Protein AF-A0A2G9UIL9-F1 (afdb_monomer_lite)

Sequence (104 aa):
MCALYWQLNDVWAAPTWSTIDFDLNWKMAHYEVRRFMAPVIVVIYATGLNDMGVTVVSDLSTNVGVATLQIDMFAWTNGFDPIYSEGKAINIAPLSATEVSLSE

Foldseek 3Di:
DDDDDPDDEDPDDDDDPHQAYPVRDGHPVVVVVCQVPPQWHWDWDDPDPPDIKIKIFHQAPDWPAKDKDWDFDDDPVRPPDGPDIDIDIDTGGHRDMDIDDDDD

Secondary structure (DSSP, 8-state):
-----S-S--SSSS--S-SB-TT-PBPHHHHHHHHHTSSEEEEEEESSSS-EEEEEEE--SS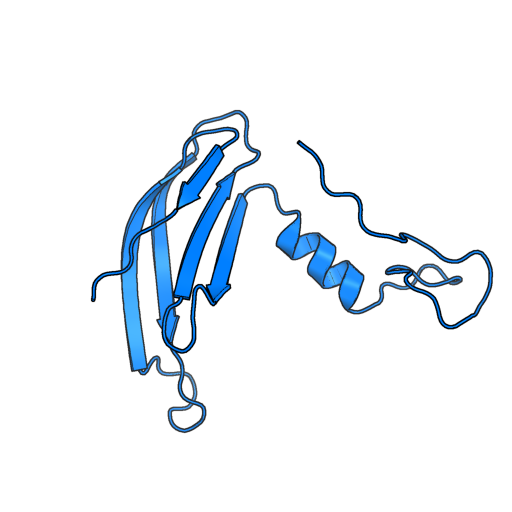--EEEEEEEEEE-GGGTTSEEEEEEEEEEE-TTEEEEEPPP-

InterPro domains:
  IPR017853 Glycoside hydrolase superfamily [SSF51445] (1-39)
  IPR050887 Beta-mannosidase glycosyl hydrolases [PTHR43730] (1-95)

Structure (mmCIF, N/CA/C/O backbone):
data_AF-A0A2G9UIL9-F1
#
_entry.id   AF-A0A2G9UIL9-F1
#
loop_
_atom_site.group_PDB
_atom_site.id
_atom_site.type_symbol
_atom_site.label_atom_id
_atom_site.label_alt_id
_atom_site.label_comp_id
_atom_site.label_asym_id
_atom_site.label_entity_id
_atom_site.label_seq_id
_atom_site.p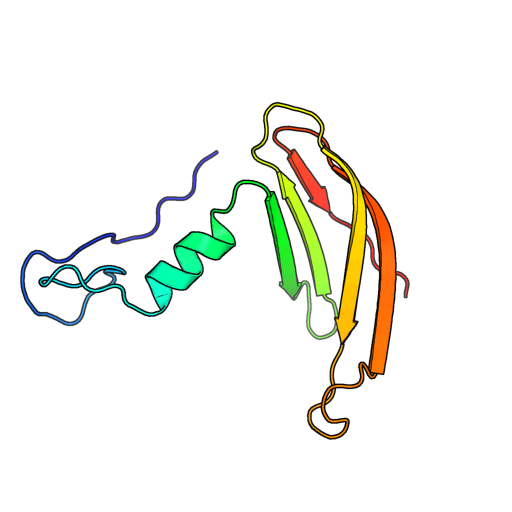dbx_PDB_ins_code
_atom_site.Cartn_x
_atom_site.Cartn_y
_atom_site.Cartn_z
_atom_site.occupancy
_atom_site.B_iso_or_equiv
_atom_site.auth_seq_id
_atom_site.auth_comp_id
_atom_site.auth_asym_id
_atom_site.auth_atom_id
_atom_site.pdbx_PDB_model_num
ATOM 1 N N . MET A 1 1 ? 3.884 15.670 -1.397 1.00 73.50 1 MET A N 1
ATOM 2 C CA . MET A 1 1 ? 5.120 14.865 -1.220 1.00 73.50 1 MET A CA 1
ATOM 3 C C . MET A 1 1 ? 4.955 13.560 -1.994 1.00 73.50 1 MET A C 1
ATOM 5 O O . MET A 1 1 ? 3.829 13.258 -2.359 1.00 73.50 1 MET A O 1
ATOM 9 N N . CYS A 1 2 ? 6.036 12.848 -2.323 1.00 90.06 2 CYS A N 1
ATOM 10 C CA . CYS A 1 2 ? 6.022 11.692 -3.231 1.00 90.06 2 CYS A CA 1
ATOM 11 C C . CYS A 1 2 ? 6.950 10.588 -2.703 1.00 90.06 2 CYS A C 1
ATOM 13 O O . CYS A 1 2 ? 7.990 10.902 -2.122 1.00 90.06 2 CYS A O 1
ATOM 15 N N . ALA A 1 3 ? 6.586 9.324 -2.929 1.00 94.12 3 ALA A N 1
ATOM 16 C CA . ALA A 1 3 ? 7.425 8.162 -2.667 1.00 94.12 3 ALA A CA 1
ATOM 17 C C . ALA A 1 3 ? 7.695 7.418 -3.983 1.00 94.12 3 ALA A C 1
ATOM 19 O O . ALA A 1 3 ? 6.771 6.942 -4.639 1.00 94.12 3 ALA A O 1
ATOM 20 N N . LEU A 1 4 ? 8.970 7.316 -4.362 1.00 97.00 4 LEU A N 1
ATOM 21 C CA . LEU A 1 4 ? 9.434 6.550 -5.518 1.00 97.00 4 LEU A CA 1
ATOM 22 C C . LEU A 1 4 ? 10.331 5.431 -5.002 1.00 97.00 4 LEU A C 1
ATOM 24 O O . LEU A 1 4 ? 11.394 5.703 -4.444 1.00 97.00 4 LEU A O 1
ATOM 28 N N . TYR A 1 5 ? 9.900 4.182 -5.158 1.00 97.00 5 TYR A N 1
ATOM 29 C CA . TYR A 1 5 ? 10.734 3.044 -4.788 1.00 97.00 5 TYR A CA 1
ATOM 30 C C . TYR A 1 5 ? 11.739 2.736 -5.901 1.00 97.00 5 TYR A C 1
ATOM 32 O O . TYR A 1 5 ? 11.468 2.921 -7.089 1.00 97.00 5 TYR A O 1
ATOM 40 N N . TRP A 1 6 ? 12.908 2.242 -5.505 1.00 97.56 6 TRP A N 1
ATOM 41 C CA . TRP A 1 6 ? 13.926 1.754 -6.425 1.00 97.56 6 TRP A CA 1
ATOM 42 C C . TRP A 1 6 ? 13.843 0.222 -6.472 1.00 97.56 6 TRP A C 1
ATOM 44 O O . TRP A 1 6 ? 13.978 -0.398 -5.423 1.00 97.56 6 TRP A O 1
ATOM 54 N N . GLN A 1 7 ? 13.588 -0.442 -7.602 1.00 97.69 7 GLN A N 1
ATOM 55 C CA . GLN A 1 7 ? 13.360 0.055 -8.971 1.00 97.69 7 GLN A CA 1
ATOM 56 C C . GLN A 1 7 ? 12.120 -0.608 -9.591 1.00 97.69 7 GLN A C 1
ATOM 58 O O . GLN A 1 7 ? 11.611 -1.595 -9.068 1.00 97.69 7 GLN A O 1
ATOM 63 N N . LEU A 1 8 ? 11.622 -0.086 -10.715 1.00 98.31 8 LEU A N 1
ATOM 64 C CA . LEU A 1 8 ? 10.436 -0.645 -11.371 1.00 98.31 8 LEU A CA 1
ATOM 65 C C . LEU A 1 8 ? 10.740 -1.974 -12.083 1.00 98.31 8 LEU A C 1
ATOM 67 O O . LEU A 1 8 ? 10.158 -2.995 -11.727 1.00 98.31 8 LEU A O 1
ATOM 71 N N . ASN A 1 9 ? 11.648 -1.962 -13.062 1.00 98.25 9 ASN A N 1
ATOM 72 C CA . ASN A 1 9 ? 11.887 -3.075 -13.984 1.00 98.25 9 ASN A CA 1
ATOM 73 C C . ASN A 1 9 ? 13.371 -3.466 -14.101 1.00 98.25 9 ASN A C 1
ATOM 75 O O . ASN A 1 9 ? 14.247 -2.792 -13.553 1.00 98.25 9 ASN A O 1
ATOM 79 N N . ASP A 1 10 ? 13.642 -4.542 -14.841 1.00 98.31 10 ASP A N 1
ATOM 80 C CA . ASP A 1 10 ? 14.990 -4.996 -15.192 1.00 98.31 10 ASP A CA 1
ATOM 81 C C . ASP A 1 10 ? 15.329 -4.802 -16.671 1.00 98.31 10 ASP A C 1
ATOM 83 O O . ASP A 1 10 ? 14.457 -4.809 -17.537 1.00 98.31 10 ASP A O 1
ATOM 87 N N . VAL A 1 11 ? 16.628 -4.662 -16.956 1.00 98.06 11 VAL A N 1
ATOM 88 C CA . VAL A 1 11 ? 17.185 -4.613 -18.324 1.00 98.06 11 VAL A CA 1
ATOM 89 C C . VAL A 1 11 ? 17.748 -5.960 -18.797 1.00 98.06 11 VAL A C 1
ATOM 91 O O . VAL A 1 11 ? 18.091 -6.099 -19.966 1.00 98.06 11 VAL A O 1
ATOM 94 N N . TRP A 1 12 ? 17.872 -6.933 -17.890 1.00 97.38 12 TRP A N 1
ATOM 95 C CA . TRP A 1 12 ? 18.370 -8.296 -18.111 1.00 97.38 12 TRP A CA 1
ATOM 96 C C . TRP A 1 12 ? 18.028 -9.178 -16.899 1.00 97.38 12 TRP A C 1
ATOM 98 O O . TRP A 1 12 ? 17.749 -8.658 -15.818 1.00 97.38 12 TRP A O 1
ATOM 108 N N . ALA A 1 13 ? 18.058 -10.502 -17.055 1.00 97.19 13 ALA A N 1
ATOM 109 C CA . ALA A 1 13 ? 17.763 -11.436 -15.969 1.00 97.19 13 ALA A CA 1
ATOM 110 C C . ALA A 1 13 ? 18.873 -11.434 -14.898 1.00 97.19 13 ALA A C 1
ATOM 112 O O . ALA A 1 13 ? 19.943 -12.012 -15.093 1.00 97.19 13 ALA A O 1
ATOM 113 N N . ALA A 1 14 ? 18.610 -10.791 -13.759 1.00 96.88 14 ALA A N 1
ATOM 114 C CA . ALA A 1 14 ? 19.522 -10.725 -12.621 1.00 96.88 14 ALA A CA 1
ATOM 115 C C . ALA A 1 14 ? 18.755 -10.530 -11.296 1.00 96.88 14 ALA A C 1
ATOM 117 O O . ALA A 1 14 ? 17.617 -10.058 -11.301 1.00 96.88 14 ALA A O 1
ATOM 118 N N . PRO A 1 15 ? 19.360 -10.847 -10.137 1.00 97.44 15 PRO A N 1
ATOM 119 C CA . PRO A 1 15 ? 18.836 -10.421 -8.844 1.00 97.44 15 PRO A CA 1
ATOM 120 C C . PRO A 1 15 ? 18.973 -8.900 -8.694 1.00 97.44 15 PRO A C 1
ATOM 122 O O . PRO A 1 15 ? 20.080 -8.368 -8.644 1.00 97.44 15 PRO A O 1
ATOM 125 N N . THR A 1 16 ? 17.847 -8.200 -8.618 1.00 97.88 16 THR A N 1
ATOM 126 C CA . THR A 1 16 ? 17.775 -6.735 -8.515 1.00 97.88 16 THR A CA 1
ATOM 127 C C . THR A 1 16 ? 16.631 -6.313 -7.588 1.00 97.88 16 THR A C 1
ATOM 129 O O . THR A 1 16 ? 15.830 -7.140 -7.144 1.00 97.88 16 THR A O 1
ATOM 132 N N . TRP A 1 17 ? 16.509 -5.005 -7.347 1.00 97.94 17 TRP A N 1
ATOM 133 C CA . TRP A 1 17 ? 15.389 -4.392 -6.623 1.00 97.94 17 TRP A CA 1
ATOM 134 C C . TRP A 1 17 ? 14.128 -4.188 -7.477 1.00 97.94 17 TRP A C 1
ATOM 136 O O . TRP A 1 17 ? 13.229 -3.456 -7.065 1.00 97.94 17 TRP A O 1
ATOM 146 N N . SER A 1 18 ? 14.063 -4.757 -8.685 1.00 98.06 18 SER A N 1
ATOM 147 C CA . SER A 1 18 ? 12.892 -4.590 -9.545 1.00 98.06 18 SER A CA 1
ATOM 148 C C . SER A 1 18 ? 11.673 -5.273 -8.937 1.00 98.06 18 SER A C 1
ATOM 150 O O . SER A 1 18 ? 11.787 -6.343 -8.329 1.00 98.06 18 SER A O 1
ATOM 152 N N . THR A 1 19 ? 10.498 -4.681 -9.124 1.00 98.50 19 THR A N 1
ATOM 153 C CA . THR A 1 19 ? 9.223 -5.336 -8.805 1.00 98.50 19 THR A CA 1
ATOM 154 C C . THR A 1 19 ? 8.614 -6.020 -10.032 1.00 98.50 19 THR A C 1
ATOM 156 O O . THR A 1 19 ? 7.809 -6.934 -9.872 1.00 98.50 19 THR A O 1
ATOM 159 N N . ILE A 1 20 ? 9.052 -5.648 -11.238 1.00 98.56 20 ILE A N 1
ATOM 160 C CA . ILE A 1 20 ? 8.749 -6.299 -12.516 1.00 98.56 20 ILE A CA 1
ATOM 161 C C . ILE A 1 20 ? 10.052 -6.881 -13.080 1.00 98.56 20 ILE A C 1
ATOM 163 O O . ILE A 1 20 ? 11.045 -6.166 -13.185 1.00 98.56 20 ILE A O 1
ATOM 167 N N . ASP A 1 21 ? 10.075 -8.169 -13.418 1.00 98.06 21 ASP A N 1
ATOM 168 C CA . ASP A 1 21 ? 11.282 -8.803 -13.964 1.00 98.06 21 ASP A CA 1
ATOM 169 C C . ASP A 1 21 ? 11.531 -8.459 -15.450 1.00 98.06 21 ASP A C 1
ATOM 171 O O . ASP A 1 21 ? 10.791 -7.693 -16.073 1.00 98.06 21 ASP A O 1
ATOM 175 N N . PHE A 1 22 ? 12.614 -9.001 -16.016 1.00 98.00 22 PHE A N 1
ATOM 176 C CA . PHE A 1 22 ? 13.009 -8.765 -17.410 1.00 98.00 22 PHE A CA 1
ATOM 177 C C . PHE A 1 22 ? 11.967 -9.251 -18.431 1.00 98.00 22 PHE A C 1
ATOM 179 O O . PHE A 1 22 ? 11.789 -8.614 -19.467 1.00 98.00 22 PHE A O 1
ATOM 186 N N . ASP A 1 23 ? 11.243 -10.327 -18.115 1.00 98.00 23 ASP A N 1
ATOM 187 C CA . ASP A 1 23 ? 10.188 -10.903 -18.957 1.00 98.00 23 ASP A CA 1
ATOM 188 C C . ASP A 1 23 ? 8.816 -10.240 -18.709 1.00 98.00 23 ASP A C 1
ATOM 190 O O . ASP A 1 23 ? 7.794 -10.693 -19.224 1.00 98.00 23 ASP A O 1
ATOM 194 N N . LEU A 1 24 ? 8.793 -9.135 -17.951 1.00 97.31 24 LEU A N 1
ATOM 195 C CA . LEU A 1 24 ? 7.616 -8.352 -17.568 1.00 97.31 24 LEU A CA 1
ATOM 196 C C . LEU A 1 24 ? 6.658 -9.053 -16.590 1.00 97.31 24 LEU A C 1
ATOM 198 O O . LEU A 1 24 ? 5.512 -8.617 -16.428 1.00 97.31 24 LEU A O 1
ATOM 202 N N . ASN A 1 25 ? 7.110 -10.086 -15.876 1.00 97.94 25 ASN A N 1
ATOM 203 C CA . ASN A 1 25 ? 6.312 -10.709 -14.826 1.00 97.94 25 ASN A CA 1
ATOM 204 C C . ASN A 1 25 ? 6.337 -9.876 -13.545 1.00 97.94 25 ASN A C 1
ATOM 206 O O . ASN A 1 25 ? 7.348 -9.284 -13.157 1.00 97.94 25 ASN A O 1
ATOM 210 N N . TRP A 1 26 ? 5.213 -9.876 -12.836 1.00 98.44 26 TRP A N 1
ATOM 211 C CA . TRP A 1 26 ? 5.104 -9.223 -11.538 1.00 98.44 26 TRP A CA 1
ATOM 212 C C . TRP A 1 26 ? 5.718 -10.097 -10.449 1.00 98.44 26 TRP A C 1
ATOM 214 O O . TRP 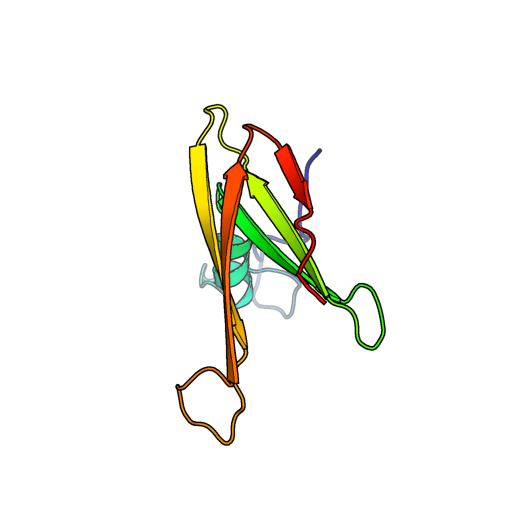A 1 26 ? 5.283 -11.226 -10.218 1.00 98.44 26 TRP A O 1
ATOM 224 N N . LYS A 1 27 ? 6.676 -9.543 -9.706 1.00 98.25 27 LYS A N 1
ATOM 225 C CA . LYS A 1 27 ? 7.113 -10.124 -8.434 1.00 98.25 27 LYS A CA 1
ATOM 226 C C . LYS A 1 27 ? 6.072 -9.830 -7.357 1.00 98.25 27 LYS A C 1
ATOM 228 O O . LYS A 1 27 ? 5.289 -8.887 -7.479 1.00 98.25 27 LYS A O 1
ATOM 233 N N . MET A 1 28 ? 6.116 -10.576 -6.249 1.00 98.06 28 MET A N 1
ATOM 234 C CA . MET A 1 28 ? 5.226 -10.359 -5.091 1.00 98.06 28 MET A CA 1
ATOM 235 C C . MET A 1 28 ? 5.177 -8.886 -4.658 1.00 98.06 28 MET A C 1
ATOM 237 O O . MET A 1 28 ? 4.108 -8.352 -4.383 1.00 98.06 28 MET A O 1
ATOM 241 N N . ALA A 1 29 ? 6.323 -8.203 -4.699 1.00 98.00 29 ALA A N 1
ATOM 242 C CA . ALA A 1 29 ? 6.421 -6.789 -4.368 1.00 98.00 29 ALA A CA 1
ATOM 243 C C . ALA A 1 29 ? 5.534 -5.883 -5.245 1.00 98.00 29 ALA A C 1
ATOM 245 O O . ALA A 1 29 ? 4.995 -4.912 -4.731 1.00 98.00 29 ALA A O 1
ATOM 246 N N . HIS A 1 30 ? 5.322 -6.182 -6.534 1.00 98.38 30 HIS A N 1
ATOM 247 C CA . HIS A 1 30 ? 4.473 -5.344 -7.393 1.00 98.38 30 HIS A CA 1
ATOM 248 C C . HIS A 1 30 ? 2.983 -5.467 -7.041 1.00 98.38 30 HIS A C 1
ATOM 250 O O . HIS A 1 30 ? 2.232 -4.494 -7.130 1.00 98.38 30 HIS A O 1
ATOM 256 N N . TYR A 1 31 ? 2.554 -6.643 -6.573 1.00 98.25 31 TYR A N 1
ATOM 257 C CA . TYR A 1 31 ? 1.206 -6.818 -6.031 1.00 98.25 31 TYR A CA 1
ATOM 258 C C . TYR A 1 31 ? 1.004 -5.986 -4.759 1.00 98.25 31 TYR A C 1
ATOM 260 O O . TYR A 1 31 ? -0.063 -5.399 -4.587 1.00 98.25 31 TYR A O 1
ATOM 2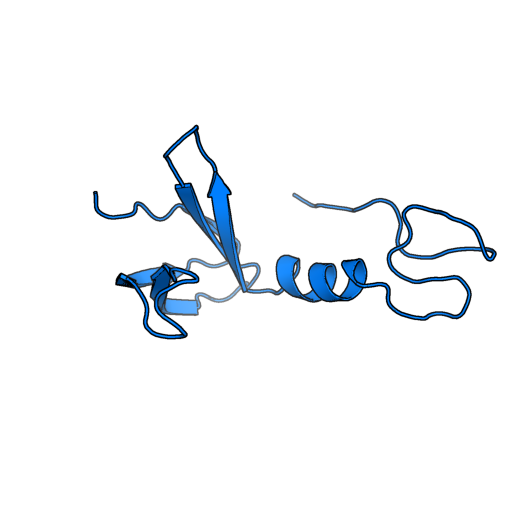68 N N . GLU A 1 32 ? 2.031 -5.879 -3.912 1.00 97.75 32 GLU A N 1
ATOM 269 C CA . GLU A 1 32 ? 2.000 -4.998 -2.741 1.00 97.75 32 GLU A CA 1
ATOM 270 C C . GLU A 1 32 ? 2.043 -3.518 -3.128 1.00 97.75 32 GLU A C 1
ATOM 272 O O . GLU A 1 32 ? 1.268 -2.742 -2.579 1.00 97.75 32 GLU A O 1
ATOM 277 N N . VAL A 1 33 ? 2.831 -3.125 -4.138 1.00 97.75 33 VAL A N 1
ATOM 278 C CA . VAL A 1 33 ? 2.823 -1.750 -4.681 1.00 97.75 33 VAL A CA 1
ATOM 279 C C . VAL A 1 33 ? 1.412 -1.319 -5.047 1.00 97.75 33 VAL A C 1
ATOM 281 O O . VAL A 1 33 ? 0.984 -0.234 -4.667 1.00 97.75 33 VAL A O 1
ATOM 284 N N . ARG A 1 34 ? 0.649 -2.186 -5.721 1.00 97.69 34 ARG A N 1
ATOM 285 C CA . ARG A 1 34 ? -0.754 -1.905 -6.042 1.00 97.69 34 ARG A CA 1
ATOM 286 C C . ARG A 1 34 ? -1.616 -1.671 -4.792 1.00 97.69 34 ARG A C 1
ATOM 288 O O . ARG A 1 34 ? -2.563 -0.895 -4.866 1.00 97.69 34 ARG A O 1
ATOM 295 N N . ARG A 1 35 ? -1.331 -2.353 -3.678 1.00 97.12 35 ARG A N 1
ATOM 296 C CA . ARG A 1 35 ? -2.081 -2.232 -2.418 1.00 97.12 35 ARG A CA 1
ATOM 297 C C . ARG A 1 35 ? -1.707 -0.960 -1.663 1.00 97.12 35 ARG A C 1
ATOM 299 O O . ARG A 1 35 ? -2.597 -0.185 -1.337 1.00 97.12 35 ARG A O 1
ATOM 306 N N . PHE A 1 36 ? -0.417 -0.718 -1.426 1.00 95.81 36 PHE A N 1
ATOM 307 C CA . PHE A 1 36 ? 0.032 0.436 -0.641 1.00 95.81 36 PHE A CA 1
ATOM 308 C C . PHE A 1 36 ? 0.042 1.761 -1.420 1.00 95.81 36 PHE A C 1
ATOM 310 O O . PHE A 1 36 ? 0.205 2.807 -0.806 1.00 95.81 36 PHE A O 1
ATOM 317 N N . MET A 1 37 ? -0.141 1.737 -2.747 1.00 96.75 37 MET A N 1
ATOM 318 C CA . MET A 1 37 ? -0.362 2.930 -3.585 1.00 96.75 37 MET A CA 1
ATOM 319 C C . MET A 1 37 ? -1.828 3.080 -4.029 1.00 96.75 37 MET A C 1
ATOM 321 O O . MET A 1 37 ? -2.115 3.792 -4.993 1.00 96.75 37 MET A O 1
ATOM 325 N N . ALA A 1 38 ? -2.772 2.373 -3.396 1.00 97.56 38 ALA A N 1
ATOM 326 C CA . ALA A 1 38 ? -4.185 2.569 -3.701 1.00 97.56 38 ALA A CA 1
ATOM 327 C C . ALA A 1 38 ? -4.637 3.992 -3.292 1.00 97.56 38 ALA A C 1
ATOM 329 O O . ALA A 1 38 ? -4.105 4.540 -2.330 1.00 97.56 38 ALA A O 1
ATOM 330 N N . PRO A 1 39 ? -5.644 4.592 -3.960 1.00 96.25 39 PRO A N 1
ATOM 331 C CA . PRO A 1 39 ? -6.066 5.971 -3.678 1.00 96.25 39 PRO A CA 1
ATOM 332 C C . PRO A 1 39 ? -6.547 6.214 -2.243 1.00 96.25 39 PRO A C 1
ATOM 334 O O . PRO A 1 39 ? -6.561 7.350 -1.782 1.00 96.25 39 PRO A O 1
ATOM 337 N N . VAL A 1 40 ? -6.996 5.159 -1.562 1.00 95.75 40 VAL A N 1
ATOM 338 C CA . VAL A 1 40 ? -7.349 5.178 -0.144 1.00 95.75 40 VAL A CA 1
ATOM 339 C C . VAL A 1 40 ? -6.755 3.928 0.487 1.00 95.75 40 VAL A C 1
ATOM 341 O O . VAL A 1 40 ? -7.018 2.820 0.014 1.00 95.75 40 VAL A O 1
ATOM 344 N N . ILE A 1 41 ? -5.966 4.103 1.544 1.00 96.69 41 ILE A N 1
ATOM 345 C CA . ILE A 1 41 ? -5.309 3.009 2.264 1.00 96.69 41 ILE A CA 1
ATOM 346 C C . ILE A 1 41 ? -5.462 3.176 3.772 1.00 96.69 41 ILE A C 1
ATOM 348 O O . ILE A 1 41 ? -5.538 4.288 4.295 1.00 96.69 41 ILE A O 1
ATOM 352 N N . VAL A 1 42 ? -5.456 2.042 4.468 1.00 96.00 42 VAL A N 1
ATOM 353 C CA . VAL A 1 42 ? -5.279 1.967 5.918 1.00 96.00 42 VAL A CA 1
ATOM 354 C C . VAL A 1 42 ? -3.893 1.392 6.165 1.00 96.00 42 VAL A C 1
ATOM 356 O O . VAL A 1 42 ? -3.568 0.314 5.671 1.00 96.00 42 VAL A O 1
ATOM 359 N N . VAL A 1 43 ? -3.072 2.125 6.905 1.00 95.50 43 VAL A N 1
ATOM 360 C CA . VAL A 1 43 ? -1.703 1.743 7.243 1.00 95.50 43 VAL A CA 1
ATOM 361 C C . VAL A 1 43 ? -1.650 1.450 8.731 1.00 95.50 43 VAL A C 1
ATOM 363 O O . VAL A 1 43 ? -1.989 2.307 9.544 1.00 95.50 43 VAL A O 1
ATOM 366 N N . ILE A 1 44 ? -1.209 0.244 9.074 1.00 93.69 44 ILE A N 1
ATOM 367 C CA . ILE A 1 44 ? -0.964 -0.185 10.450 1.00 93.69 44 ILE A CA 1
ATOM 368 C C . ILE A 1 44 ? 0.546 -0.333 10.613 1.00 93.69 44 ILE A C 1
ATOM 370 O O . ILE A 1 44 ? 1.200 -0.960 9.778 1.00 93.69 44 ILE A O 1
ATOM 374 N N . TYR A 1 45 ? 1.110 0.261 11.658 1.00 92.94 45 TYR A N 1
ATOM 375 C CA . TYR A 1 45 ? 2.547 0.236 11.924 1.00 92.94 45 TYR A CA 1
ATOM 376 C C . TYR A 1 45 ? 2.824 0.137 13.421 1.00 92.94 45 TYR A C 1
ATOM 378 O O . TYR A 1 45 ? 2.026 0.573 14.242 1.00 92.94 45 TYR A O 1
ATOM 386 N N . ALA A 1 46 ? 3.974 -0.425 13.786 1.00 91.31 46 ALA A N 1
ATOM 387 C CA . ALA A 1 46 ? 4.423 -0.420 15.172 1.00 91.31 46 ALA A CA 1
ATOM 388 C C . ALA A 1 46 ? 4.940 0.978 15.544 1.00 91.31 46 ALA A C 1
ATOM 390 O O . ALA A 1 46 ? 5.807 1.523 14.858 1.00 91.31 46 ALA A O 1
ATOM 391 N N . THR A 1 47 ? 4.421 1.551 16.627 1.00 87.06 47 THR A N 1
ATOM 392 C CA . THR A 1 47 ? 4.925 2.800 17.230 1.00 87.06 47 THR A CA 1
ATOM 393 C C . THR A 1 47 ? 5.906 2.525 18.372 1.00 87.06 47 THR A C 1
ATOM 395 O O . THR A 1 47 ? 6.708 3.392 18.717 1.00 87.06 47 THR A O 1
ATOM 398 N N . GLY A 1 48 ? 5.901 1.304 18.914 1.00 85.12 48 GLY A N 1
ATOM 399 C CA . GLY A 1 48 ? 6.778 0.852 19.990 1.00 85.12 48 GLY A CA 1
ATOM 400 C C . GLY A 1 48 ? 6.807 -0.674 20.111 1.00 85.12 48 GLY A C 1
ATOM 401 O O . GLY A 1 48 ? 6.447 -1.386 19.178 1.00 85.12 48 GLY A O 1
ATOM 402 N N . LEU A 1 49 ? 7.244 -1.185 21.267 1.00 79.88 49 LEU A N 1
ATOM 403 C CA . LEU A 1 49 ? 7.321 -2.633 21.526 1.00 79.88 49 LEU A CA 1
ATOM 404 C C . LEU A 1 49 ? 5.940 -3.302 21.604 1.00 79.88 49 LEU A C 1
ATOM 406 O O . LEU A 1 49 ? 5.805 -4.428 21.142 1.00 79.88 49 LEU A O 1
ATOM 410 N N . ASN A 1 50 ? 4.943 -2.609 22.163 1.00 83.25 50 ASN A N 1
ATOM 411 C CA . ASN A 1 50 ? 3.583 -3.124 22.364 1.00 83.25 50 ASN A CA 1
ATOM 412 C C . ASN A 1 50 ? 2.496 -2.169 21.843 1.00 83.25 50 ASN A C 1
ATOM 414 O O . ASN A 1 50 ? 1.321 -2.391 22.114 1.00 83.25 50 ASN A O 1
ATOM 418 N N . ASP A 1 51 ? 2.884 -1.137 21.089 1.00 86.06 51 ASP A N 1
ATOM 419 C CA . ASP A 1 51 ? 1.968 -0.109 20.599 1.00 86.06 51 ASP A CA 1
ATOM 420 C C . ASP A 1 51 ? 1.882 -0.154 19.072 1.00 86.06 51 ASP A C 1
ATOM 422 O O . ASP A 1 51 ? 2.891 -0.311 18.370 1.00 86.06 51 ASP A O 1
ATOM 426 N N . MET A 1 52 ? 0.662 0.003 18.562 1.00 88.81 52 MET A N 1
ATOM 427 C CA . MET A 1 52 ? 0.368 0.067 17.135 1.00 88.81 52 MET A CA 1
ATOM 428 C C . MET A 1 52 ? -0.297 1.399 16.798 1.00 88.81 52 MET A C 1
ATOM 430 O O . MET A 1 52 ? -1.247 1.818 17.456 1.00 88.81 52 MET A O 1
ATOM 434 N N . GLY A 1 53 ? 0.192 2.044 15.745 1.00 92.25 53 GLY A N 1
ATOM 435 C CA . GLY A 1 53 ? -0.441 3.192 15.115 1.00 92.25 53 GLY A CA 1
ATOM 436 C C . GLY A 1 53 ? -1.279 2.754 13.921 1.00 92.25 53 GLY A C 1
ATOM 437 O O . GLY A 1 53 ? -0.899 1.846 13.175 1.00 92.25 53 GLY A O 1
ATOM 438 N N . VAL A 1 54 ? -2.412 3.425 13.725 1.00 94.69 54 VAL A N 1
ATOM 439 C CA . VAL A 1 54 ? -3.263 3.255 12.546 1.00 94.69 54 VAL A CA 1
ATOM 440 C C . VAL A 1 54 ? -3.454 4.612 11.894 1.00 94.69 54 VAL A C 1
ATOM 442 O O . VAL A 1 54 ? -3.872 5.572 12.534 1.00 94.69 54 VAL A O 1
ATOM 445 N N . THR A 1 55 ? -3.151 4.702 10.606 1.00 95.81 55 THR A N 1
ATOM 446 C CA . THR A 1 55 ? -3.340 5.919 9.815 1.00 95.81 55 THR A CA 1
ATOM 447 C C . THR A 1 55 ? -4.146 5.600 8.571 1.00 95.81 55 THR A C 1
ATOM 449 O O . THR A 1 55 ? -3.874 4.627 7.871 1.00 95.81 55 THR A O 1
ATOM 452 N N . VAL A 1 56 ? -5.126 6.446 8.272 1.00 96.31 56 VAL A N 1
ATOM 453 C CA . VAL A 1 56 ? -5.904 6.376 7.034 1.00 96.31 56 VAL A CA 1
ATOM 454 C C . VAL A 1 56 ? -5.429 7.475 6.099 1.00 96.31 56 VAL A C 1
ATOM 456 O O . VAL A 1 56 ? -5.407 8.647 6.474 1.00 96.31 56 VAL A O 1
ATOM 459 N N . VAL A 1 57 ? -5.034 7.092 4.888 1.00 96.06 57 VAL A N 1
ATOM 460 C CA . VAL A 1 57 ? -4.527 8.006 3.859 1.00 96.06 57 VAL A CA 1
ATOM 461 C C . VAL A 1 57 ? -5.506 8.033 2.696 1.00 96.06 57 VAL A C 1
ATOM 463 O O . VAL A 1 57 ? -5.994 6.986 2.273 1.00 96.06 57 VAL A O 1
ATOM 466 N N . SER A 1 58 ? -5.793 9.229 2.186 1.00 96.31 58 SER A N 1
ATOM 467 C CA . SER A 1 58 ? -6.656 9.451 1.029 1.00 96.31 58 SER A CA 1
ATOM 468 C C . SER A 1 58 ? -6.014 10.436 0.061 1.00 96.31 58 SER A C 1
ATOM 470 O O . SER A 1 58 ? -5.822 11.604 0.393 1.00 96.31 58 SER A O 1
ATOM 472 N N . ASP A 1 59 ? -5.763 9.970 -1.159 1.00 96.69 59 ASP A N 1
ATOM 473 C CA . ASP A 1 59 ? -5.306 10.768 -2.301 1.00 96.69 59 ASP A CA 1
ATOM 474 C C . ASP A 1 59 ? -6.476 11.276 -3.161 1.00 96.69 59 ASP A C 1
ATOM 476 O O . ASP A 1 59 ? -6.283 11.930 -4.189 1.00 96.69 59 ASP A O 1
ATOM 480 N N . LEU A 1 60 ? -7.720 10.993 -2.762 1.00 96.38 60 LEU A N 1
ATOM 481 C CA . LEU A 1 60 ? -8.896 11.503 -3.457 1.00 96.38 60 LEU A CA 1
ATOM 482 C C . LEU A 1 60 ? -9.027 13.014 -3.226 1.00 96.38 60 LEU A C 1
ATOM 484 O O . LEU A 1 60 ? -8.908 13.507 -2.105 1.00 96.38 60 LEU A O 1
ATOM 488 N N . SER A 1 61 ? -9.317 13.756 -4.296 1.00 95.62 61 SER A N 1
ATOM 489 C CA . SER A 1 61 ? -9.585 15.201 -4.234 1.00 95.62 61 SER A CA 1
ATOM 490 C C . SER A 1 61 ? -10.973 15.527 -3.677 1.00 95.62 61 SER A C 1
ATOM 492 O O . SER A 1 61 ? -11.233 16.654 -3.257 1.00 95.62 61 SER A O 1
ATOM 494 N N . THR A 1 62 ? -11.867 14.540 -3.662 1.00 95.12 62 THR A N 1
ATOM 495 C CA . THR A 1 62 ? -13.207 14.627 -3.086 1.00 95.12 62 THR A CA 1
ATOM 496 C C . THR A 1 62 ? -13.223 14.068 -1.674 1.00 95.12 62 THR A C 1
ATOM 498 O O . THR A 1 62 ? -12.559 13.074 -1.384 1.00 95.12 62 THR A O 1
ATOM 501 N N . ASN A 1 63 ? -14.042 14.665 -0.812 1.00 90.25 63 ASN A N 1
ATOM 502 C CA . ASN A 1 63 ? -14.298 14.106 0.508 1.00 90.25 63 ASN A CA 1
ATOM 503 C C . ASN A 1 63 ? -15.010 12.748 0.371 1.00 90.25 63 ASN A C 1
ATOM 505 O O . ASN A 1 63 ? -16.035 12.660 -0.305 1.00 90.25 63 ASN A O 1
ATOM 509 N N . VAL A 1 64 ? -14.461 11.711 1.005 1.00 89.31 64 VAL A N 1
ATOM 510 C CA . VAL A 1 64 ? -15.062 10.367 1.040 1.00 89.31 64 VAL A CA 1
ATOM 511 C C . VAL A 1 64 ? -16.240 10.329 2.020 1.00 89.31 64 VAL A C 1
ATOM 513 O O . VAL A 1 64 ? -17.183 9.566 1.828 1.00 89.31 64 VAL A O 1
ATOM 516 N N . GLY A 1 65 ? -16.228 11.201 3.032 1.00 87.44 65 GLY A N 1
ATOM 517 C CA . GLY A 1 65 ? -17.246 11.285 4.072 1.00 87.44 65 GLY A CA 1
ATOM 518 C C . GLY A 1 65 ? -16.983 10.336 5.239 1.00 87.44 65 GLY A C 1
ATOM 519 O O . GLY A 1 65 ? -15.839 9.985 5.538 1.00 87.44 65 GLY A O 1
ATOM 520 N N . VAL A 1 66 ? -18.065 9.953 5.923 1.00 90.81 66 VAL A N 1
ATOM 521 C CA . VAL A 1 66 ? -18.013 9.048 7.077 1.00 90.81 66 VAL A CA 1
ATOM 522 C C . VAL A 1 66 ? -17.902 7.606 6.587 1.00 90.81 66 VAL A C 1
ATOM 524 O O . VAL A 1 66 ? -18.809 7.103 5.927 1.00 90.81 66 VAL A O 1
ATOM 527 N N . ALA A 1 67 ? -16.802 6.947 6.938 1.00 92.31 67 ALA A N 1
ATOM 528 C CA . ALA A 1 67 ? -16.547 5.535 6.682 1.00 92.31 67 ALA A CA 1
ATOM 529 C C . ALA A 1 67 ? -16.305 4.791 8.002 1.00 92.31 67 ALA A C 1
ATOM 531 O O . ALA A 1 67 ? -15.918 5.392 9.005 1.00 92.31 67 ALA A O 1
ATOM 532 N N . THR A 1 68 ? -16.514 3.476 8.003 1.00 94.62 68 THR A N 1
ATOM 533 C CA . THR A 1 68 ? -16.221 2.628 9.165 1.00 94.62 68 THR A CA 1
ATOM 534 C C . THR A 1 68 ? -14.858 1.975 8.987 1.00 94.62 68 THR A C 1
ATOM 536 O O . THR A 1 68 ? -14.655 1.203 8.052 1.00 94.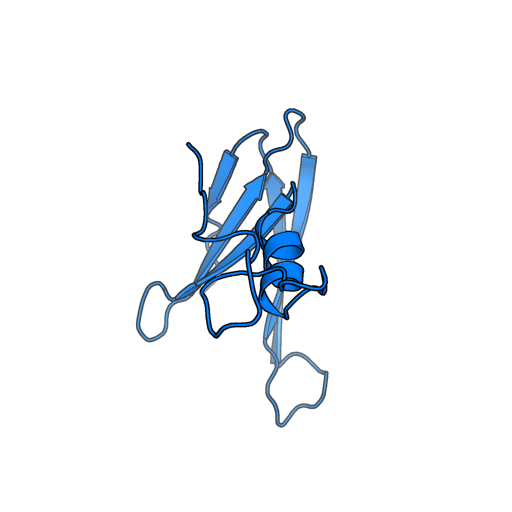62 68 THR A O 1
ATOM 539 N N . LEU A 1 69 ? -13.933 2.279 9.894 1.00 94.25 69 LEU A N 1
ATOM 540 C CA . LEU A 1 69 ? -12.684 1.551 10.062 1.00 94.25 69 LEU A CA 1
ATOM 541 C C . LEU A 1 69 ? -12.960 0.313 10.920 1.00 94.25 69 LEU A C 1
ATOM 543 O O . LEU A 1 69 ? -13.371 0.460 12.068 1.00 94.25 69 LEU A O 1
ATOM 547 N N . GLN A 1 70 ? -12.745 -0.875 10.360 1.00 94.69 70 GLN A N 1
ATOM 548 C CA . GLN A 1 70 ? -12.853 -2.149 11.071 1.00 94.69 70 GLN A CA 1
ATOM 549 C C . GLN A 1 70 ? -11.451 -2.683 11.369 1.00 94.69 70 GLN A C 1
ATOM 551 O O . GLN A 1 70 ? -10.616 -2.759 10.464 1.00 94.69 70 GLN A O 1
ATOM 556 N N . ILE A 1 71 ? -11.202 -3.049 12.623 1.00 92.75 71 ILE A N 1
ATOM 557 C CA . ILE A 1 71 ? -9.934 -3.608 13.088 1.00 92.75 71 ILE A CA 1
ATOM 558 C C . ILE A 1 71 ? -10.217 -4.945 13.745 1.00 92.75 71 ILE A C 1
ATOM 560 O O . ILE A 1 71 ? -10.852 -4.998 14.795 1.00 92.75 71 ILE A O 1
ATOM 564 N N . ASP A 1 72 ? -9.686 -6.001 13.140 1.00 93.62 72 ASP A N 1
ATOM 565 C CA . ASP A 1 72 ? -9.830 -7.366 13.619 1.00 93.62 72 ASP A CA 1
ATOM 566 C C . ASP A 1 72 ? -8.451 -7.944 13.955 1.00 93.62 72 ASP A C 1
ATOM 568 O O . ASP A 1 72 ? -7.531 -7.920 13.133 1.00 93.62 72 ASP A O 1
ATOM 572 N N . MET A 1 73 ? -8.302 -8.484 15.163 1.00 92.44 73 MET A N 1
ATOM 573 C CA . MET A 1 73 ? -7.115 -9.230 15.574 1.00 92.44 73 MET A CA 1
ATOM 574 C C . MET A 1 73 ? -7.438 -10.716 15.577 1.00 92.44 73 MET A C 1
ATOM 576 O O . MET A 1 73 ? -8.398 -11.149 16.211 1.00 92.44 73 MET A O 1
ATOM 580 N N . PHE A 1 74 ? -6.600 -11.509 14.919 1.00 94.62 74 PHE A N 1
ATOM 581 C CA . PHE A 1 74 ? -6.759 -12.957 14.840 1.00 94.62 74 PHE A CA 1
ATOM 582 C C . PHE A 1 74 ? -5.635 -13.658 15.597 1.00 94.62 74 PHE A C 1
ATOM 584 O O . PHE A 1 74 ? -4.472 -13.260 15.520 1.00 94.62 74 PHE A O 1
ATOM 591 N N . ALA A 1 75 ? -5.982 -14.736 16.296 1.00 95.88 75 ALA A N 1
ATOM 592 C CA . ALA A 1 75 ? -5.014 -15.664 16.862 1.00 95.88 75 ALA A CA 1
ATOM 593 C C . ALA A 1 75 ? -4.954 -16.923 15.997 1.00 95.88 75 ALA A C 1
ATOM 595 O O . ALA A 1 75 ? -5.990 -17.499 15.674 1.00 95.88 75 ALA A O 1
ATOM 596 N N . TRP A 1 76 ? -3.747 -17.412 15.698 1.00 95.12 76 TRP A N 1
ATOM 597 C CA . TRP A 1 76 ? -3.550 -18.636 14.906 1.00 95.12 76 TRP A CA 1
ATOM 598 C C . TRP A 1 76 ? -4.266 -19.865 15.485 1.00 95.12 76 TRP A C 1
ATOM 600 O O . TRP A 1 76 ? -4.621 -20.783 14.751 1.00 95.12 76 TRP A O 1
ATOM 610 N N . THR A 1 77 ? -4.487 -19.888 16.801 1.00 96.12 77 THR A N 1
ATOM 611 C CA . THR A 1 77 ? -5.185 -20.965 17.513 1.00 96.12 77 THR A CA 1
ATOM 612 C C . THR A 1 77 ? -6.707 -20.881 17.415 1.00 96.12 77 THR A C 1
ATOM 614 O O . THR A 1 77 ? -7.371 -21.865 17.721 1.00 96.12 77 THR A O 1
ATOM 617 N N . ASN A 1 78 ? -7.261 -19.733 17.015 1.00 93.31 78 ASN A N 1
ATOM 618 C CA . ASN A 1 78 ? -8.701 -19.462 17.012 1.00 93.31 78 ASN A CA 1
ATOM 619 C C . ASN A 1 78 ? -9.324 -19.531 15.606 1.00 93.31 78 ASN A C 1
ATOM 621 O O . ASN A 1 78 ? -10.381 -1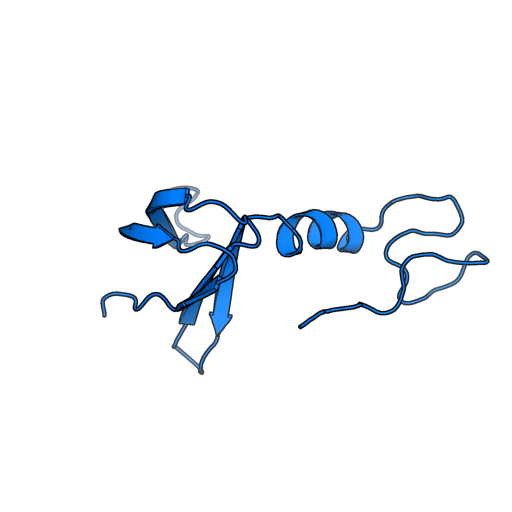8.959 15.352 1.00 93.31 78 ASN A O 1
ATOM 625 N N . GLY A 1 79 ? -8.656 -20.208 14.666 1.00 91.81 79 GLY A N 1
ATOM 626 C CA . GLY A 1 79 ? -9.132 -20.324 13.289 1.00 91.81 79 GLY A CA 1
ATOM 627 C C . GLY A 1 79 ? -9.309 -18.955 12.623 1.00 91.81 79 GLY A C 1
ATOM 628 O O . GLY A 1 79 ? -8.361 -18.176 12.553 1.00 91.81 79 GLY A O 1
ATOM 629 N N . PHE A 1 80 ? -10.519 -18.684 12.124 1.00 92.38 80 PHE A N 1
ATOM 630 C CA . PHE A 1 80 ? -10.891 -17.421 11.471 1.00 92.38 80 PHE A CA 1
ATOM 631 C C . PHE A 1 80 ? -11.805 -16.538 12.331 1.00 92.38 80 PHE A C 1
ATOM 633 O O . PHE A 1 80 ? -12.366 -15.576 11.815 1.00 92.38 80 PHE A O 1
ATOM 640 N N . ASP A 1 81 ? -11.951 -16.840 13.622 1.00 94.56 81 ASP A N 1
ATOM 641 C CA . ASP A 1 81 ? -12.721 -16.002 14.537 1.00 94.56 81 ASP A CA 1
ATOM 642 C C . ASP A 1 81 ? -11.793 -14.960 15.189 1.00 94.56 81 ASP A C 1
ATOM 644 O O . ASP A 1 81 ? -10.764 -15.329 15.780 1.00 94.56 81 ASP A O 1
ATOM 648 N N . PRO A 1 82 ? -12.108 -13.655 15.097 1.00 95.50 82 PRO A N 1
ATOM 649 C CA . PRO A 1 82 ? -11.273 -12.618 15.682 1.00 95.50 82 PRO A CA 1
ATOM 650 C C . PRO A 1 82 ? -11.330 -12.672 17.215 1.00 95.50 82 PRO A C 1
ATOM 652 O O . PRO A 1 82 ? -12.393 -12.832 17.812 1.00 95.50 82 PRO A O 1
ATOM 655 N N . ILE A 1 83 ? -10.174 -12.515 17.862 1.00 95.44 83 ILE A N 1
ATOM 656 C CA . ILE A 1 83 ? -10.062 -12.374 19.325 1.00 95.44 83 ILE A CA 1
ATOM 657 C C . ILE A 1 83 ? -10.358 -10.943 19.792 1.00 95.44 83 ILE A C 1
ATOM 659 O O . ILE A 1 83 ? -10.686 -10.727 20.956 1.00 95.44 83 ILE A O 1
ATOM 663 N N . TYR A 1 84 ? -10.252 -9.976 18.883 1.00 91.81 84 TYR A N 1
ATOM 664 C CA . TYR A 1 84 ? -10.598 -8.574 19.082 1.00 91.81 84 TYR A CA 1
ATOM 665 C C . TYR A 1 84 ? -11.209 -8.044 17.789 1.00 91.81 84 TYR A C 1
ATOM 667 O O . TYR A 1 84 ? -10.696 -8.344 16.713 1.00 91.81 84 TYR A O 1
ATOM 675 N N . SER A 1 85 ? -12.284 -7.269 17.901 1.00 94.00 85 SER A N 1
ATOM 676 C CA . SER A 1 85 ? -12.960 -6.632 16.771 1.00 94.00 85 SER A CA 1
ATOM 677 C C . SER A 1 85 ? -13.481 -5.271 17.217 1.00 94.00 85 SER A C 1
ATOM 679 O O . SER A 1 85 ? -14.323 -5.199 18.114 1.00 94.00 85 SER A O 1
ATOM 681 N N . GLU A 1 86 ? -13.042 -4.209 16.553 1.00 92.12 86 GLU A N 1
ATOM 682 C CA . GLU A 1 86 ? -13.486 -2.839 16.802 1.00 92.12 86 GLU A CA 1
ATOM 683 C C . GLU A 1 86 ? -13.882 -2.160 15.489 1.00 92.12 86 GLU A C 1
ATOM 685 O O . GLU A 1 86 ? -13.126 -2.158 14.518 1.00 92.12 86 GLU A O 1
ATOM 690 N N . GLY A 1 87 ? -15.072 -1.557 15.477 1.00 93.62 87 GLY A N 1
ATOM 691 C CA . GLY A 1 87 ? -15.558 -0.733 14.377 1.00 93.62 87 GLY A CA 1
ATOM 692 C C . GLY A 1 87 ? -15.656 0.727 14.805 1.00 93.62 87 GLY A C 1
ATOM 693 O O . GLY A 1 87 ? -16.425 1.057 15.708 1.00 93.62 87 GLY A O 1
ATOM 694 N N . LYS A 1 88 ? -14.924 1.621 14.134 1.00 92.25 88 LYS A N 1
ATOM 695 C CA . LYS A 1 88 ? -14.894 3.057 14.441 1.00 92.25 88 LYS A CA 1
ATOM 696 C C . LYS A 1 88 ? -15.298 3.891 13.233 1.00 92.25 88 LYS A C 1
ATOM 698 O O . LYS A 1 88 ? -14.712 3.780 12.159 1.00 92.25 88 LYS A O 1
ATOM 703 N N . ALA A 1 89 ? -16.292 4.757 13.410 1.00 93.94 89 ALA A N 1
ATOM 704 C CA . ALA A 1 89 ? -16.664 5.727 12.387 1.00 93.94 89 ALA A CA 1
ATOM 705 C C . ALA A 1 89 ? -15.611 6.843 12.313 1.00 93.94 89 ALA A C 1
ATOM 707 O O . ALA A 1 89 ? -15.337 7.514 13.308 1.00 93.94 89 ALA A O 1
ATOM 708 N N . ILE A 1 90 ? -15.040 7.050 11.129 1.00 93.81 90 ILE A N 1
ATOM 709 C CA . ILE A 1 90 ? -14.031 8.072 10.850 1.00 93.81 90 ILE A CA 1
ATOM 710 C C . ILE A 1 90 ? -14.459 8.924 9.655 1.00 93.81 90 ILE A C 1
ATOM 712 O O . ILE A 1 90 ? -15.107 8.442 8.728 1.00 93.81 90 ILE A O 1
ATOM 716 N N . ASN A 1 91 ? -14.099 10.206 9.674 1.00 93.19 91 ASN A N 1
ATOM 717 C CA . ASN A 1 91 ? -14.304 11.103 8.541 1.00 93.19 91 ASN A CA 1
ATOM 718 C C . ASN A 1 91 ? -12.992 11.236 7.764 1.00 93.19 91 ASN A C 1
ATOM 720 O O . ASN A 1 91 ? -11.998 11.691 8.327 1.00 93.19 91 ASN A O 1
ATOM 724 N N . ILE A 1 92 ? -12.988 10.845 6.490 1.00 94.12 92 ILE A N 1
ATOM 725 C CA . ILE A 1 92 ? -11.772 10.818 5.669 1.00 94.12 92 ILE A CA 1
ATOM 726 C C . ILE A 1 92 ? -11.726 12.072 4.792 1.00 94.12 92 ILE A C 1
ATOM 728 O O . ILE A 1 92 ? -12.391 12.155 3.757 1.00 94.12 92 ILE A O 1
ATOM 732 N N . ALA A 1 93 ? -10.916 13.048 5.205 1.00 94.06 93 ALA A N 1
ATOM 733 C CA . ALA A 1 93 ? -10.713 14.283 4.456 1.00 94.06 93 ALA A CA 1
ATOM 734 C C . ALA A 1 93 ? -9.940 14.038 3.137 1.00 94.06 93 ALA A C 1
ATOM 736 O O . ALA A 1 93 ? -9.110 13.125 3.061 1.00 94.06 93 ALA A O 1
ATOM 737 N N . PRO A 1 94 ? -10.183 14.844 2.087 1.00 96.19 94 PRO A N 1
ATOM 738 C CA . PRO A 1 94 ? -9.463 14.721 0.820 1.00 96.19 94 PRO A CA 1
ATOM 739 C C . PRO A 1 94 ? -7.976 15.059 0.974 1.00 96.19 94 PRO A C 1
ATOM 741 O O . PRO A 1 94 ? -7.628 15.931 1.772 1.00 96.19 94 PRO A O 1
ATOM 744 N N . LEU A 1 95 ? -7.123 14.421 0.165 1.00 96.12 95 LEU A N 1
ATOM 745 C CA . LEU A 1 95 ? -5.676 14.691 0.071 1.00 96.12 95 LEU A CA 1
ATOM 746 C C . LEU A 1 95 ? -4.978 14.755 1.441 1.00 96.12 95 LEU A C 1
ATOM 748 O O . LEU A 1 95 ? -4.212 15.682 1.719 1.00 96.12 95 LEU A O 1
ATOM 752 N N . SER A 1 96 ? -5.289 13.808 2.325 1.00 95.38 96 SER A N 1
ATOM 753 C CA . SER A 1 96 ? -4.880 13.863 3.728 1.00 95.38 96 SER A CA 1
ATOM 754 C C . SER A 1 96 ? -4.454 12.503 4.274 1.00 95.38 96 SER A C 1
ATOM 756 O O . SER A 1 96 ? -4.833 11.452 3.757 1.00 95.38 96 SER A O 1
ATOM 758 N N . ALA A 1 97 ? -3.673 12.544 5.353 1.00 95.62 97 ALA A N 1
ATOM 759 C CA . ALA A 1 97 ? -3.360 11.396 6.190 1.00 95.62 97 ALA A CA 1
ATOM 760 C C . ALA A 1 97 ? -3.848 11.702 7.609 1.00 95.62 97 ALA A C 1
ATOM 762 O O . ALA A 1 97 ? -3.447 12.708 8.195 1.00 95.62 97 ALA A O 1
ATOM 763 N N . THR A 1 98 ? -4.741 10.865 8.133 1.00 94.00 98 THR A N 1
ATOM 764 C CA . THR A 1 98 ? -5.351 11.039 9.455 1.00 94.00 98 THR A CA 1
ATOM 765 C C . THR A 1 98 ? -4.969 9.870 10.351 1.00 94.00 98 THR A C 1
ATOM 767 O O . THR A 1 98 ? -5.295 8.723 10.044 1.00 94.00 98 THR A O 1
ATOM 770 N N . GLU A 1 99 ? -4.291 10.162 11.457 1.00 93.06 99 GLU A N 1
ATOM 771 C CA . GLU A 1 99 ? -4.005 9.175 12.496 1.00 93.06 99 GLU A CA 1
ATOM 772 C C . GLU A 1 99 ? -5.274 8.892 13.308 1.00 93.06 99 GLU A C 1
ATOM 774 O O . GLU A 1 99 ? -6.020 9.804 13.676 1.00 93.06 99 GLU A O 1
ATOM 779 N N . VAL A 1 100 ? -5.536 7.614 13.563 1.00 91.12 100 VAL A N 1
ATOM 780 C CA . VAL A 1 100 ? -6.698 7.148 14.313 1.00 91.12 100 VAL A CA 1
ATOM 781 C C . VAL A 1 100 ? -6.215 6.600 15.646 1.00 91.12 100 VAL A C 1
ATOM 783 O O . VAL A 1 100 ? -5.502 5.601 15.693 1.00 91.12 100 VAL A O 1
ATOM 786 N N . SER A 1 101 ? -6.634 7.238 16.738 1.00 83.75 101 SER A N 1
ATOM 787 C CA . SER A 1 101 ? -6.425 6.692 18.077 1.00 83.75 101 SER A CA 1
ATOM 788 C C . SER A 1 101 ? -7.265 5.429 18.262 1.00 83.75 101 SER A C 1
ATOM 790 O O . SER A 1 101 ? -8.469 5.440 17.987 1.00 83.75 101 SER A O 1
ATOM 792 N N . LEU A 1 102 ? -6.642 4.350 18.720 1.00 76.25 102 LEU A N 1
ATOM 793 C CA . LEU A 1 102 ? -7.339 3.138 19.150 1.00 76.25 102 LEU A CA 1
ATOM 794 C C . LEU A 1 102 ? -7.817 3.317 20.594 1.00 76.25 102 LEU A C 1
ATOM 796 O O . LEU A 1 102 ? -7.208 4.082 21.346 1.00 76.25 102 LEU A O 1
ATOM 800 N N . SER A 1 103 ? -8.931 2.685 20.968 1.00 66.56 103 SER A N 1
ATOM 801 C CA . SER A 1 103 ? -9.293 2.591 22.386 1.00 66.56 103 SER A CA 1
ATOM 802 C C . SER A 1 103 ? -8.307 1.673 23.107 1.00 66.56 103 SER A C 1
ATOM 804 O O . SER A 1 103 ? -7.964 0.624 22.564 1.00 66.56 103 SER A O 1
ATOM 806 N N . GLU A 1 104 ? -7.857 2.088 24.296 1.00 55.44 104 GLU A N 1
ATOM 807 C CA . GLU A 1 104 ? -7.069 1.249 25.218 1.00 55.44 104 GLU A CA 1
ATOM 808 C C . GLU A 1 104 ? -7.825 -0.013 25.656 1.00 55.44 104 GLU A C 1
ATOM 810 O O . GLU A 1 104 ? -9.065 0.070 25.844 1.00 55.44 104 GLU A O 1
#

Radius of gyration: 17.73 Å; chains: 1; bounding box: 38×36×44 Å

pLDDT: mean 93.62, std 6.46, range [55.44, 98.56]

Organism: Teladorsagia circumcincta (NCBI:txid45464)